Protein AF-A0AAN4HC25-F1 (afdb_monomer)

pLDDT: mean 89.76, std 11.99, range [45.62, 98.0]

Solvent-accessible surface area (backbone atoms only — not comparable to full-atom values): 5843 Å² total; per-residue (Å²): 142,59,65,69,57,53,55,52,51,53,50,52,51,51,50,52,52,50,52,53,54,50,50,52,54,49,52,52,51,53,52,51,52,52,53,51,54,52,52,50,53,53,48,55,51,50,54,51,49,50,52,68,67,43,84,60,52,53,70,74,59,37,53,48,55,53,49,53,44,67,72,48,84,53,65,68,58,34,52,49,51,51,51,52,53,52,52,54,35,50,53,43,47,47,54,55,51,53,56,56,61,65,71,79,114

Organism: NCBI:txid1324966

Structure (mmCIF, N/CA/C/O backbone):
data_AF-A0AAN4HC25-F1
#
_entry.id   AF-A0AAN4HC25-F1
#
loop_
_atom_site.group_PDB
_atom_site.id
_atom_site.type_symbol
_atom_site.label_atom_id
_atom_site.label_alt_id
_atom_site.label_comp_id
_atom_site.label_asym_id
_atom_site.label_entity_id
_atom_site.label_seq_id
_atom_site.pdbx_PDB_ins_code
_atom_site.Cartn_x
_atom_site.Cartn_y
_atom_site.Cartn_z
_atom_site.occupancy
_atom_site.B_iso_or_equiv
_atom_site.auth_seq_id
_atom_site.auth_comp_id
_atom_site.auth_asym_id
_atom_site.auth_atom_id
_atom_site.pdbx_PDB_model_num
ATOM 1 N N . MET A 1 1 ? 30.181 11.178 -56.147 1.00 45.62 1 MET A N 1
ATOM 2 C CA . MET A 1 1 ? 29.886 9.907 -55.448 1.00 45.62 1 MET A CA 1
ATOM 3 C C . MET A 1 1 ? 30.641 9.797 -54.110 1.00 45.62 1 MET A C 1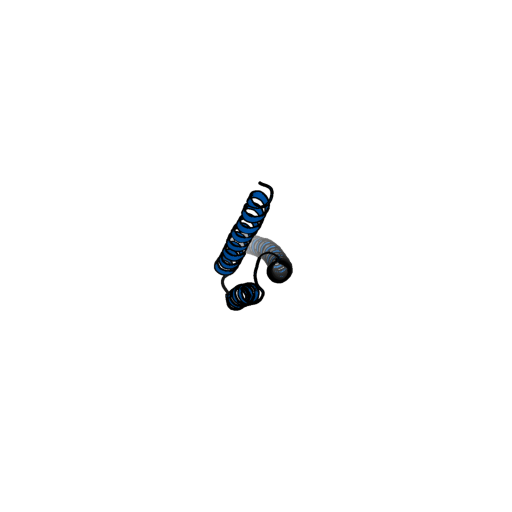
ATOM 5 O O . MET A 1 1 ? 31.173 8.746 -53.790 1.00 45.62 1 MET A O 1
ATOM 9 N N . ILE A 1 2 ? 30.713 10.890 -53.330 1.00 48.56 2 ILE A N 1
ATOM 10 C CA . ILE A 1 2 ? 31.349 10.937 -51.988 1.00 48.56 2 ILE A CA 1
ATOM 11 C C . ILE A 1 2 ? 30.360 11.506 -50.946 1.00 48.56 2 ILE A C 1
ATOM 13 O O . ILE A 1 2 ? 30.390 11.109 -49.784 1.00 48.56 2 ILE A O 1
ATOM 17 N N . SER A 1 3 ? 29.425 12.368 -51.371 1.00 53.44 3 SER A N 1
ATOM 18 C CA . SER A 1 3 ? 28.361 12.947 -50.535 1.00 53.44 3 SER A CA 1
ATOM 19 C C . SER A 1 3 ? 27.411 11.910 -49.933 1.00 53.44 3 SER A C 1
ATOM 21 O O . SER A 1 3 ? 27.019 12.053 -48.778 1.00 53.44 3 SER A O 1
ATOM 23 N N . ASP A 1 4 ? 27.094 10.844 -50.673 1.00 56.28 4 ASP A N 1
ATOM 24 C CA . ASP A 1 4 ? 26.130 9.825 -50.228 1.00 56.28 4 ASP A CA 1
ATOM 25 C C . ASP A 1 4 ? 26.671 9.010 -49.043 1.00 56.28 4 ASP A C 1
ATOM 27 O O . ASP A 1 4 ? 25.923 8.605 -48.154 1.00 56.28 4 ASP A O 1
ATOM 31 N N . ASN A 1 5 ? 27.997 8.848 -48.973 1.00 62.53 5 ASN A N 1
ATOM 32 C CA . ASN A 1 5 ? 28.660 8.126 -47.893 1.00 62.53 5 ASN A CA 1
ATOM 33 C C . ASN A 1 5 ? 28.774 8.980 -46.617 1.00 62.53 5 ASN A C 1
ATOM 35 O O . ASN A 1 5 ? 28.604 8.471 -45.515 1.00 62.53 5 ASN A O 1
ATOM 39 N N . SER A 1 6 ? 29.006 10.292 -46.751 1.00 72.25 6 SER A N 1
ATOM 40 C CA . SER A 1 6 ? 29.094 11.213 -45.606 1.00 72.25 6 SER A CA 1
ATOM 41 C C . SER A 1 6 ? 27.743 11.400 -44.907 1.00 72.25 6 SER A C 1
ATOM 43 O O . SER A 1 6 ? 27.680 11.301 -43.682 1.00 72.25 6 SER A O 1
ATOM 45 N N . LEU A 1 7 ? 26.653 11.584 -45.664 1.00 77.75 7 LEU A N 1
ATOM 46 C CA . LEU A 1 7 ? 25.302 11.690 -45.098 1.00 77.75 7 LEU A CA 1
ATOM 47 C C . LEU A 1 7 ? 24.903 10.398 -44.364 1.00 77.75 7 LEU A C 1
ATOM 49 O O . LEU A 1 7 ? 24.419 10.451 -43.235 1.00 77.75 7 LEU A O 1
ATOM 53 N N . SER A 1 8 ? 25.164 9.242 -44.983 1.00 81.75 8 SER A N 1
ATOM 54 C CA . SER A 1 8 ? 24.904 7.926 -44.390 1.00 81.75 8 SER A CA 1
ATOM 55 C C . SER A 1 8 ? 25.679 7.717 -43.081 1.00 81.75 8 SER A C 1
ATOM 57 O O . SER A 1 8 ? 25.111 7.270 -42.086 1.00 81.75 8 SER A O 1
ATOM 59 N N . VAL A 1 9 ? 26.956 8.113 -43.033 1.00 85.75 9 VAL A N 1
ATOM 60 C CA . VAL A 1 9 ? 27.784 8.030 -41.816 1.00 85.75 9 VAL A CA 1
ATOM 61 C C . VAL A 1 9 ? 27.259 8.947 -40.707 1.00 85.75 9 VAL A C 1
ATOM 63 O O . VAL A 1 9 ? 27.191 8.523 -39.554 1.00 85.75 9 VAL A O 1
ATOM 66 N N . HIS A 1 10 ? 26.841 10.175 -41.026 1.00 86.94 10 HIS A N 1
ATOM 67 C CA . HIS A 1 10 ? 26.262 11.086 -40.032 1.00 86.94 10 HIS A CA 1
ATOM 68 C C . HIS A 1 10 ? 24.925 10.582 -39.478 1.00 86.94 10 HIS A C 1
ATOM 70 O O . HIS A 1 10 ? 24.694 10.678 -38.271 1.00 86.94 10 HIS A O 1
ATOM 76 N N . LEU A 1 11 ? 24.075 10.000 -40.327 1.00 88.75 11 LEU A N 1
ATOM 77 C CA . LEU A 1 11 ? 22.824 9.370 -39.902 1.00 88.75 11 LEU A CA 1
ATOM 78 C C . LEU A 1 11 ? 23.082 8.164 -38.994 1.00 88.75 11 LEU A C 1
ATOM 80 O O . LEU A 1 11 ? 22.451 8.049 -37.946 1.00 88.75 11 LEU A O 1
ATOM 84 N N . LEU A 1 12 ? 24.047 7.309 -39.344 1.00 89.88 12 LEU A N 1
ATOM 85 C CA . LEU A 1 12 ? 24.447 6.172 -38.515 1.00 89.88 12 LEU A CA 1
ATOM 86 C C . LEU A 1 12 ? 24.965 6.635 -37.145 1.00 89.88 12 LEU A C 1
ATOM 88 O O . LEU A 1 12 ? 24.564 6.100 -36.114 1.00 89.88 12 LEU A O 1
ATOM 92 N N . LEU A 1 13 ? 25.824 7.657 -37.123 1.00 90.94 13 LEU A N 1
ATOM 93 C CA . LEU A 1 13 ? 26.375 8.207 -35.887 1.00 90.94 13 LEU A CA 1
ATOM 94 C C . LEU A 1 13 ? 25.273 8.808 -35.004 1.00 90.94 13 LEU A C 1
ATOM 96 O O . LEU A 1 13 ? 25.225 8.537 -33.806 1.00 90.94 13 LEU A O 1
ATOM 100 N N . SER A 1 14 ? 24.357 9.576 -35.599 1.00 92.00 14 SER A N 1
ATOM 101 C CA . SER A 1 14 ? 23.199 10.139 -34.901 1.00 92.00 14 SER A CA 1
ATOM 102 C C . SER A 1 14 ? 22.301 9.044 -34.321 1.00 92.00 14 SER A C 1
ATOM 104 O O . SER A 1 14 ? 21.889 9.138 -33.165 1.00 92.00 14 SER A O 1
ATOM 106 N N . PHE A 1 15 ? 22.067 7.971 -35.076 1.00 93.50 15 PHE A N 1
ATOM 107 C CA . PHE A 1 15 ? 21.283 6.827 -34.623 1.00 93.50 15 PHE A CA 1
ATOM 108 C C . PHE A 1 15 ? 21.935 6.116 -33.429 1.00 93.50 15 PHE A C 1
ATOM 110 O O . PHE A 1 15 ? 21.263 5.846 -32.435 1.00 93.50 15 PHE A O 1
ATOM 117 N N . ILE A 1 16 ? 23.249 5.878 -33.477 1.00 95.25 16 ILE A N 1
ATOM 118 C CA . ILE A 1 16 ? 24.000 5.266 -32.369 1.00 95.25 16 ILE A CA 1
ATOM 119 C C . ILE A 1 16 ? 23.933 6.146 -31.115 1.00 95.25 16 ILE A C 1
ATOM 121 O O . ILE A 1 16 ? 23.657 5.641 -30.028 1.00 95.25 16 ILE A O 1
ATOM 125 N N . ILE A 1 17 ? 24.128 7.461 -31.254 1.00 95.06 17 ILE A N 1
ATOM 126 C CA . ILE A 1 17 ? 24.010 8.406 -30.133 1.00 95.06 17 ILE A CA 1
ATOM 127 C C . ILE A 1 17 ? 22.591 8.368 -29.545 1.00 95.06 17 ILE A C 1
ATOM 129 O O . ILE A 1 17 ? 22.434 8.318 -28.325 1.00 95.06 17 ILE A O 1
ATOM 133 N N . GLY A 1 18 ? 21.563 8.326 -30.396 1.00 96.25 18 GLY A N 1
ATOM 134 C CA . GLY A 1 18 ? 20.169 8.190 -29.976 1.00 96.25 18 GLY A CA 1
ATOM 135 C C . GLY A 1 18 ? 19.914 6.907 -29.183 1.00 96.25 18 GLY A C 1
ATOM 136 O O . GLY A 1 18 ? 19.306 6.961 -28.114 1.00 96.25 18 GLY A O 1
ATOM 137 N N . LEU A 1 19 ? 20.438 5.768 -29.645 1.00 95.94 19 LEU A N 1
ATOM 138 C CA . LEU A 1 19 ? 20.333 4.493 -28.930 1.00 95.94 19 LEU A CA 1
ATOM 139 C C . LEU A 1 19 ? 21.035 4.530 -27.571 1.00 95.94 19 LEU A C 1
ATOM 141 O O . LEU A 1 19 ? 20.488 4.014 -26.597 1.00 95.94 19 LEU A O 1
ATOM 145 N N . ILE A 1 20 ? 22.215 5.150 -27.481 1.00 96.19 20 ILE A N 1
ATOM 146 C CA . ILE A 1 20 ? 22.953 5.292 -26.218 1.00 96.19 20 ILE A CA 1
ATOM 147 C C . ILE A 1 20 ? 22.142 6.129 -25.224 1.00 96.19 20 ILE 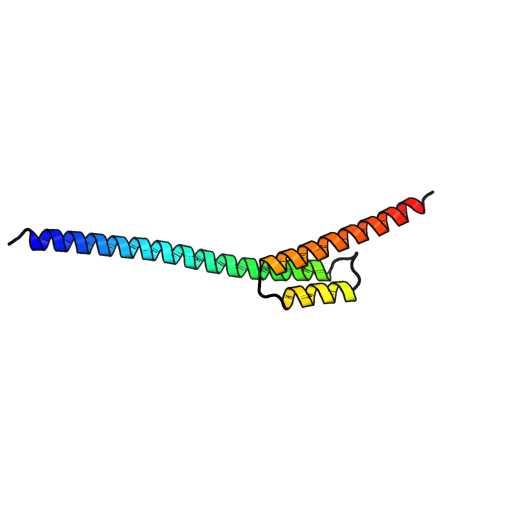A C 1
ATOM 149 O O . ILE A 1 20 ? 21.921 5.693 -24.093 1.00 96.19 20 ILE A O 1
ATOM 153 N N . LEU A 1 21 ? 21.645 7.295 -25.644 1.00 96.06 21 LEU A N 1
ATOM 154 C CA . LEU A 1 21 ? 20.836 8.170 -24.790 1.00 96.06 21 LEU A CA 1
ATOM 155 C C . LEU A 1 21 ? 19.537 7.490 -24.345 1.00 96.06 21 LEU A C 1
ATOM 157 O O . LEU A 1 21 ? 19.179 7.555 -23.168 1.00 96.06 21 LEU A O 1
ATOM 161 N N . TRP A 1 22 ? 18.861 6.786 -25.256 1.00 96.75 22 TRP A N 1
ATOM 162 C CA . TRP A 1 22 ? 17.651 6.035 -24.932 1.00 96.75 22 TRP A CA 1
ATOM 163 C C . TRP A 1 22 ? 17.929 4.898 -23.945 1.00 96.75 22 TRP A C 1
ATOM 165 O O . TRP A 1 22 ? 17.185 4.730 -22.981 1.00 96.75 22 TRP A O 1
ATOM 175 N N . SER A 1 23 ? 19.039 4.175 -24.117 1.00 95.56 23 SER A N 1
ATOM 176 C CA . SER A 1 23 ? 19.448 3.086 -23.220 1.00 95.56 23 SER A CA 1
ATOM 177 C C . SER A 1 23 ? 19.760 3.589 -21.810 1.00 95.56 23 SER A C 1
ATOM 179 O O . SER A 1 23 ? 19.348 2.967 -20.831 1.00 95.56 23 SER A O 1
ATOM 181 N N . ILE A 1 24 ? 20.431 4.740 -21.685 1.00 96.31 24 ILE A N 1
ATOM 182 C CA . ILE A 1 24 ? 20.691 5.383 -20.387 1.00 96.31 24 ILE A CA 1
ATOM 183 C C . ILE A 1 24 ? 19.371 5.794 -19.725 1.00 96.31 24 ILE A C 1
ATOM 185 O O . ILE A 1 24 ? 19.145 5.486 -18.554 1.00 96.31 24 ILE A O 1
ATOM 189 N N . GLY A 1 25 ? 18.475 6.443 -20.476 1.00 96.12 25 GLY A N 1
ATOM 190 C CA . GLY A 1 25 ? 17.151 6.825 -19.981 1.00 96.12 25 GLY A CA 1
ATOM 191 C C . GLY A 1 25 ? 16.329 5.618 -19.521 1.00 96.12 25 GLY A C 1
ATOM 192 O O . GLY A 1 25 ? 15.688 5.663 -18.469 1.00 96.12 25 GLY A O 1
ATOM 193 N N . LEU A 1 26 ? 16.390 4.510 -20.261 1.00 96.12 26 LEU A N 1
ATOM 194 C CA . LEU A 1 26 ? 15.729 3.260 -19.898 1.00 96.12 26 LEU A CA 1
ATOM 195 C C . LEU A 1 26 ? 16.321 2.659 -18.616 1.00 96.12 26 LEU A C 1
ATOM 197 O O . LEU A 1 26 ? 15.568 2.274 -17.724 1.00 96.12 26 LEU A O 1
ATOM 201 N N . ALA A 1 27 ? 17.650 2.626 -18.486 1.00 95.69 27 ALA A N 1
ATOM 202 C CA . ALA A 1 27 ? 18.329 2.094 -17.305 1.00 95.69 27 ALA A CA 1
ATOM 203 C C . ALA A 1 27 ? 17.962 2.862 -16.024 1.00 95.69 27 ALA A C 1
ATOM 205 O O . ALA A 1 27 ? 17.684 2.249 -14.992 1.00 95.69 27 ALA A O 1
ATOM 206 N N . ILE A 1 28 ? 17.901 4.196 -16.095 1.00 95.81 28 ILE A N 1
ATOM 207 C CA . ILE A 1 28 ? 17.489 5.044 -14.967 1.00 95.81 28 ILE A CA 1
ATOM 208 C C . ILE A 1 28 ? 16.030 4.765 -14.586 1.00 95.81 28 ILE A C 1
ATOM 210 O O . ILE A 1 28 ? 15.738 4.555 -13.409 1.00 95.81 28 ILE A O 1
ATOM 214 N N . ASN A 1 29 ? 15.122 4.707 -15.566 1.00 95.25 29 ASN A N 1
ATOM 215 C CA . ASN A 1 29 ? 13.709 4.414 -15.312 1.00 95.25 29 ASN A CA 1
ATOM 216 C C . ASN A 1 29 ? 13.507 3.035 -14.675 1.00 95.25 29 ASN A C 1
ATOM 218 O O . ASN A 1 29 ? 12.747 2.909 -13.718 1.00 95.25 29 ASN A O 1
ATOM 222 N N . LEU A 1 30 ? 14.211 2.010 -15.162 1.00 94.69 30 LEU A N 1
ATOM 223 C CA . LEU A 1 30 ? 14.147 0.664 -14.591 1.00 94.69 30 LEU A CA 1
ATOM 224 C C . LEU A 1 30 ? 14.640 0.638 -13.144 1.00 94.69 30 LEU A C 1
ATOM 226 O O . LEU A 1 30 ? 13.990 0.031 -12.292 1.00 94.69 30 LEU A O 1
ATOM 230 N N . LYS A 1 31 ? 15.748 1.327 -12.850 1.00 95.44 31 LYS A N 1
ATOM 231 C CA . LYS A 1 31 ? 16.273 1.440 -11.485 1.00 95.44 31 LYS A CA 1
ATOM 232 C C . LYS A 1 31 ? 15.267 2.120 -10.553 1.00 95.44 31 LYS A C 1
ATOM 234 O O . LYS A 1 31 ? 14.946 1.565 -9.505 1.00 95.44 31 LYS A O 1
ATOM 239 N N . LEU A 1 32 ? 14.723 3.268 -10.961 1.00 93.69 32 LEU A N 1
ATOM 240 C CA . LEU A 1 32 ? 13.710 3.998 -10.190 1.00 93.69 32 LEU A CA 1
ATOM 241 C C . LEU A 1 32 ? 12.459 3.152 -9.953 1.00 93.69 32 LEU A C 1
ATOM 243 O O . LEU A 1 32 ? 11.948 3.100 -8.838 1.00 93.69 32 LEU A O 1
ATOM 247 N N . PHE A 1 33 ? 11.984 2.447 -10.979 1.00 93.00 33 PHE A N 1
ATOM 248 C CA . PHE A 1 33 ? 10.829 1.566 -10.859 1.00 93.00 33 PHE A CA 1
ATOM 249 C C . PHE A 1 33 ? 11.061 0.454 -9.828 1.00 93.00 33 PHE A C 1
ATOM 251 O O . PHE A 1 33 ? 10.171 0.150 -9.032 1.00 93.00 33 PHE A O 1
ATOM 258 N N . HIS A 1 34 ? 12.259 -0.132 -9.808 1.00 91.88 34 HIS A N 1
ATOM 259 C CA . HIS A 1 34 ? 12.600 -1.184 -8.855 1.00 91.88 34 HIS A CA 1
ATOM 260 C C . HIS A 1 34 ? 12.662 -0.664 -7.415 1.00 91.88 34 HIS A C 1
ATOM 262 O O . HIS A 1 34 ? 12.040 -1.249 -6.527 1.00 91.88 34 HIS A O 1
ATOM 268 N N . GLU A 1 35 ? 13.332 0.469 -7.195 1.00 91.44 35 GLU A N 1
ATOM 269 C CA . GLU A 1 35 ? 13.409 1.110 -5.878 1.00 91.44 35 GLU A CA 1
ATOM 270 C C . GLU A 1 35 ? 12.018 1.514 -5.366 1.00 91.44 35 GLU A C 1
ATOM 272 O O . GLU A 1 35 ? 11.672 1.250 -4.213 1.00 91.44 35 GLU A O 1
ATOM 277 N N . LEU A 1 36 ? 11.172 2.094 -6.225 1.00 91.62 36 LEU A N 1
ATOM 278 C CA . LEU A 1 36 ? 9.790 2.437 -5.876 1.00 91.62 36 LEU A CA 1
ATOM 279 C C . LEU A 1 36 ? 8.974 1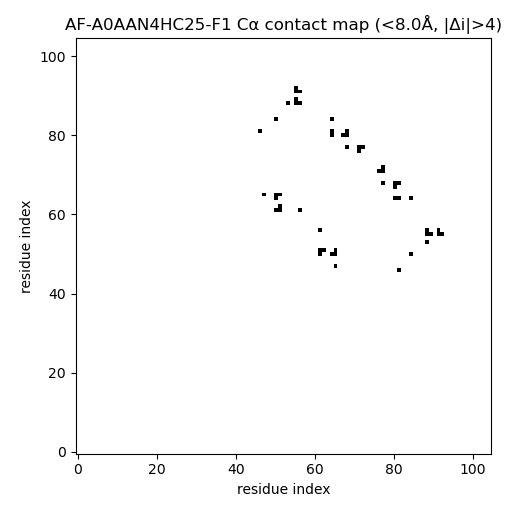.198 -5.501 1.00 91.62 36 LEU 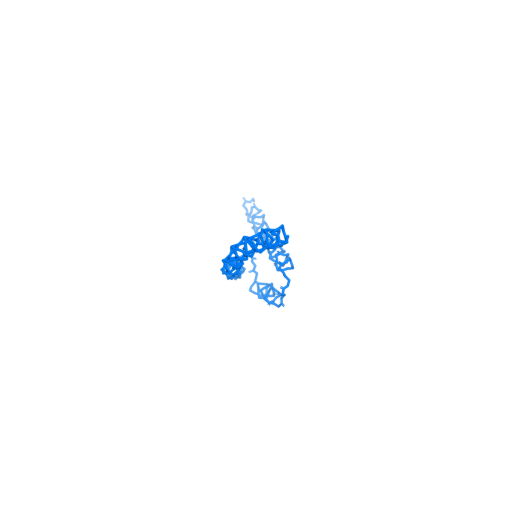A C 1
ATOM 281 O O . LEU A 1 36 ? 8.195 1.239 -4.548 1.00 91.62 36 LEU A O 1
ATOM 285 N N . LYS A 1 37 ? 9.160 0.082 -6.211 1.00 90.25 37 LYS A N 1
ATOM 286 C CA . LYS A 1 37 ? 8.478 -1.183 -5.917 1.00 90.25 37 LYS A CA 1
ATOM 287 C C . LYS A 1 37 ? 8.893 -1.761 -4.564 1.00 90.25 37 LYS A C 1
ATOM 289 O O . LYS A 1 37 ? 8.050 -2.316 -3.862 1.00 90.25 37 LYS A O 1
ATOM 294 N N . GLU A 1 38 ? 10.162 -1.645 -4.188 1.00 90.00 38 GLU A N 1
ATOM 295 C CA . GLU A 1 38 ? 10.652 -2.078 -2.875 1.00 90.00 38 GLU A CA 1
ATOM 296 C C . GLU A 1 38 ? 10.113 -1.195 -1.753 1.00 90.00 38 GLU A C 1
ATOM 298 O O . GLU A 1 38 ? 9.517 -1.712 -0.806 1.00 90.00 38 GLU A O 1
ATOM 303 N N . LYS A 1 39 ? 10.212 0.131 -1.899 1.00 91.62 39 LYS A N 1
ATOM 304 C CA . LYS A 1 39 ? 9.662 1.082 -0.921 1.00 91.62 39 LYS A CA 1
ATOM 305 C C . LYS A 1 39 ? 8.159 0.901 -0.723 1.00 91.62 39 LYS A C 1
ATOM 307 O O . LYS A 1 39 ? 7.682 0.918 0.405 1.00 91.62 39 LYS A O 1
ATOM 312 N N . ARG A 1 40 ? 7.421 0.632 -1.800 1.00 89.44 40 ARG A N 1
ATOM 313 C CA . ARG A 1 40 ? 5.986 0.322 -1.759 1.00 89.44 40 ARG A CA 1
ATOM 314 C C . ARG A 1 40 ? 5.667 -0.924 -0.931 1.00 89.44 40 ARG A C 1
ATOM 316 O O . ARG A 1 40 ? 4.674 -0.935 -0.213 1.00 89.44 40 ARG A O 1
ATOM 323 N N . LYS A 1 41 ? 6.490 -1.976 -1.001 1.00 89.75 41 LYS A N 1
ATOM 324 C CA . LYS A 1 41 ? 6.298 -3.172 -0.161 1.00 89.75 41 LYS A CA 1
ATOM 325 C C . LYS A 1 41 ? 6.479 -2.846 1.318 1.00 89.75 41 LYS A C 1
ATOM 327 O O . LYS A 1 41 ? 5.678 -3.304 2.123 1.00 89.75 41 LYS A O 1
ATOM 332 N N . ILE A 1 42 ? 7.507 -2.063 1.650 1.00 91.81 42 ILE A N 1
ATOM 333 C CA . ILE A 1 42 ? 7.783 -1.634 3.027 1.00 91.81 42 ILE A CA 1
ATOM 334 C C . ILE A 1 42 ? 6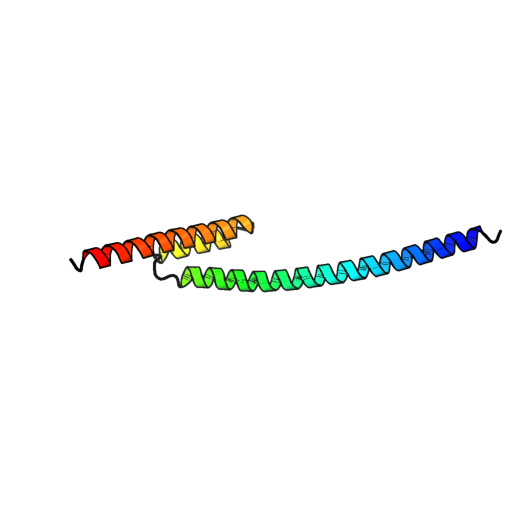.612 -0.799 3.554 1.00 91.81 42 ILE A C 1
ATOM 336 O O . ILE A 1 42 ? 6.070 -1.131 4.603 1.00 91.81 42 ILE A O 1
ATOM 340 N N . LEU A 1 43 ? 6.157 0.188 2.775 1.00 92.19 43 LEU A N 1
ATOM 341 C CA . LEU A 1 43 ? 5.010 1.026 3.125 1.00 92.19 43 LEU A CA 1
ATOM 342 C C . LEU A 1 43 ? 3.752 0.187 3.385 1.00 92.19 43 LEU A C 1
ATOM 344 O O . LEU A 1 43 ? 3.120 0.346 4.418 1.00 92.19 43 LEU A O 1
ATOM 348 N N . ASN A 1 44 ? 3.425 -0.769 2.508 1.00 92.81 44 ASN A N 1
ATOM 349 C CA . ASN A 1 44 ? 2.257 -1.635 2.706 1.00 92.81 44 ASN A CA 1
ATOM 350 C C . ASN A 1 44 ? 2.341 -2.454 4.007 1.00 92.81 44 ASN A C 1
ATOM 352 O O . ASN A 1 44 ? 1.324 -2.663 4.667 1.00 92.81 44 ASN A O 1
ATOM 356 N N . ILE A 1 45 ? 3.533 -2.941 4.371 1.00 94.69 45 ILE A N 1
ATOM 357 C CA . ILE A 1 45 ? 3.743 -3.681 5.624 1.00 94.69 45 ILE A CA 1
ATOM 358 C C . ILE A 1 45 ? 3.529 -2.757 6.824 1.00 94.69 45 ILE A C 1
ATOM 360 O O . ILE A 1 45 ? 2.831 -3.137 7.764 1.00 94.69 45 ILE A O 1
ATOM 364 N N . GLU A 1 46 ? 4.104 -1.556 6.783 1.00 95.62 46 GLU A N 1
ATOM 365 C CA . GLU A 1 46 ? 3.977 -0.548 7.834 1.00 95.62 46 GLU A CA 1
ATOM 366 C C . GLU A 1 46 ? 2.517 -0.127 8.030 1.00 95.62 46 GLU A C 1
ATOM 368 O O . GLU A 1 46 ? 2.001 -0.220 9.141 1.00 95.62 46 GLU A O 1
ATOM 373 N N . THR A 1 47 ? 1.810 0.184 6.942 1.00 95.06 47 THR A N 1
ATOM 374 C CA . THR A 1 47 ? 0.384 0.530 6.944 1.00 95.06 47 THR A CA 1
ATOM 375 C C . THR A 1 47 ? -0.485 -0.575 7.558 1.00 95.06 47 THR A C 1
ATOM 377 O O . THR A 1 47 ? -1.345 -0.306 8.396 1.00 95.06 47 THR A O 1
ATOM 380 N N . ILE A 1 48 ? -0.255 -1.847 7.208 1.00 96.44 48 ILE A N 1
ATOM 381 C CA . ILE A 1 48 ? -0.986 -2.972 7.820 1.00 96.44 48 ILE A CA 1
ATOM 382 C C . ILE A 1 48 ? -0.643 -3.112 9.307 1.00 96.44 48 ILE A C 1
ATOM 384 O O . ILE A 1 48 ? -1.519 -3.430 10.112 1.00 96.44 48 ILE A O 1
ATOM 388 N N . ASN A 1 49 ? 0.617 -2.908 9.687 1.00 96.94 49 ASN A N 1
ATOM 389 C CA . ASN A 1 49 ? 1.042 -2.991 11.080 1.00 96.94 49 ASN A CA 1
ATOM 390 C C . ASN A 1 49 ? 0.404 -1.885 11.932 1.00 96.94 49 ASN A C 1
ATOM 392 O O . ASN A 1 49 ? -0.070 -2.158 13.034 1.00 96.94 49 ASN A O 1
ATOM 396 N N . GLU A 1 50 ? 0.326 -0.666 11.407 1.00 96.31 50 GLU A N 1
ATOM 397 C CA . GLU A 1 50 ? -0.366 0.455 12.042 1.00 96.31 50 GLU A CA 1
ATOM 398 C C . GLU A 1 50 ? -1.855 0.147 12.235 1.00 96.31 50 GLU A C 1
ATOM 400 O O . GLU A 1 50 ? -2.371 0.256 13.350 1.00 96.31 50 GLU A O 1
ATOM 405 N N . MET A 1 51 ? -2.522 -0.379 11.200 1.00 96.75 51 MET A N 1
ATOM 406 C CA . MET A 1 51 ? -3.915 -0.818 11.310 1.00 96.75 51 MET A CA 1
ATOM 407 C C . MET A 1 51 ? -4.114 -1.887 12.392 1.00 96.75 51 MET A C 1
ATOM 409 O O . MET A 1 51 ? -5.059 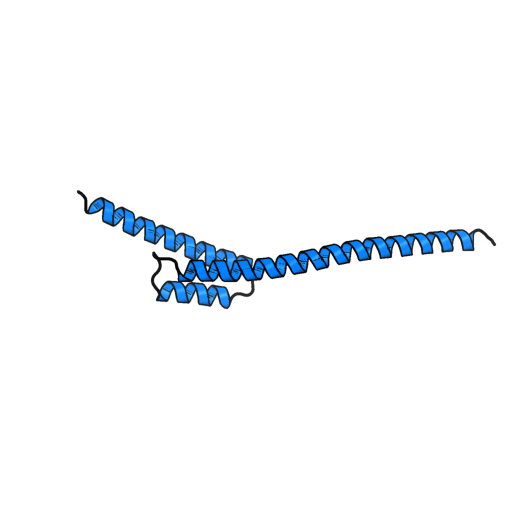-1.805 13.176 1.00 96.75 51 MET A O 1
ATOM 413 N N . LYS A 1 52 ? -3.225 -2.886 12.478 1.00 96.88 52 LYS A N 1
ATOM 414 C CA . LYS A 1 52 ? -3.299 -3.955 13.494 1.00 96.88 52 LYS A CA 1
ATOM 415 C C . LYS A 1 52 ? -3.129 -3.422 14.917 1.00 96.88 52 LYS A C 1
ATOM 417 O O . LYS A 1 52 ? -3.872 -3.822 15.822 1.00 96.88 52 LYS A O 1
ATOM 422 N N . ASN A 1 53 ? -2.165 -2.525 15.102 1.00 96.25 53 ASN A N 1
ATOM 423 C CA . ASN A 1 53 ? -1.756 -2.027 16.414 1.00 96.25 53 ASN A CA 1
ATOM 424 C C . ASN A 1 53 ? -2.570 -0.817 16.889 1.00 96.25 53 ASN A C 1
ATOM 426 O O . ASN A 1 53 ? -2.398 -0.385 18.027 1.00 96.25 53 ASN A O 1
ATOM 430 N N . ASN A 1 54 ? -3.483 -0.291 16.068 1.00 96.31 54 ASN A N 1
ATOM 431 C CA . ASN A 1 54 ? -4.369 0.790 16.479 1.00 96.31 54 ASN A CA 1
ATOM 432 C C . ASN A 1 54 ? -5.191 0.392 17.720 1.00 96.31 54 ASN A C 1
ATOM 434 O O . ASN A 1 54 ? -5.832 -0.667 17.748 1.00 96.31 54 ASN A O 1
ATOM 438 N N . LYS A 1 55 ? -5.157 1.244 18.749 1.00 94.50 55 LYS A N 1
ATOM 439 C CA . LYS A 1 55 ? -5.780 0.997 20.060 1.00 94.50 55 LYS A CA 1
ATOM 440 C C . LYS A 1 55 ? -7.255 1.405 20.144 1.00 94.50 55 LYS A C 1
ATOM 442 O O . LYS A 1 55 ? -7.953 0.924 21.026 1.00 94.50 55 LYS A O 1
ATOM 447 N N . TYR A 1 56 ? -7.716 2.270 19.243 1.00 93.69 56 TYR A N 1
ATOM 448 C CA . TYR A 1 56 ? -9.074 2.827 19.249 1.00 93.69 56 TYR A CA 1
ATOM 449 C C . TYR A 1 56 ? -10.057 1.977 18.436 1.00 93.69 56 TYR A C 1
ATOM 451 O O . TYR A 1 56 ? -11.267 2.013 18.647 1.00 93.69 56 TYR A O 1
ATOM 459 N N . MET A 1 57 ? -9.532 1.156 17.530 1.00 95.12 57 MET A N 1
ATOM 460 C CA . MET A 1 57 ? -10.313 0.241 16.712 1.00 95.12 57 MET A CA 1
ATOM 461 C C . MET A 1 57 ? -10.502 -1.127 17.368 1.00 95.12 57 MET A C 1
ATOM 463 O O . MET A 1 57 ? -9.557 -1.755 17.852 1.00 95.12 57 MET A O 1
ATOM 467 N N . SER A 1 58 ? -11.729 -1.651 17.290 1.00 94.31 58 SER A N 1
ATOM 468 C CA . SER A 1 58 ? -12.031 -3.024 17.716 1.00 94.31 58 SER A CA 1
ATOM 469 C C . SER A 1 58 ? -11.362 -4.069 16.802 1.00 94.31 58 SER A C 1
ATOM 471 O O . SER A 1 58 ? -11.224 -3.823 15.599 1.00 94.31 58 SER A O 1
ATOM 473 N N . PRO A 1 59 ? -10.996 -5.262 17.316 1.00 95.19 59 PRO A N 1
ATOM 474 C CA . PRO A 1 59 ? -10.344 -6.308 16.521 1.00 95.19 59 PRO A CA 1
ATOM 475 C C . PRO A 1 59 ? -11.087 -6.662 15.224 1.00 95.19 59 PRO A C 1
ATOM 477 O O . PRO A 1 59 ? -10.482 -6.663 14.156 1.00 95.19 59 PRO A O 1
ATOM 480 N N . GLY A 1 60 ? -12.411 -6.848 15.284 1.00 96.06 60 GLY A N 1
ATOM 481 C CA . GLY A 1 60 ? -13.211 -7.190 14.102 1.00 96.06 60 GLY A CA 1
ATOM 482 C C . GLY A 1 6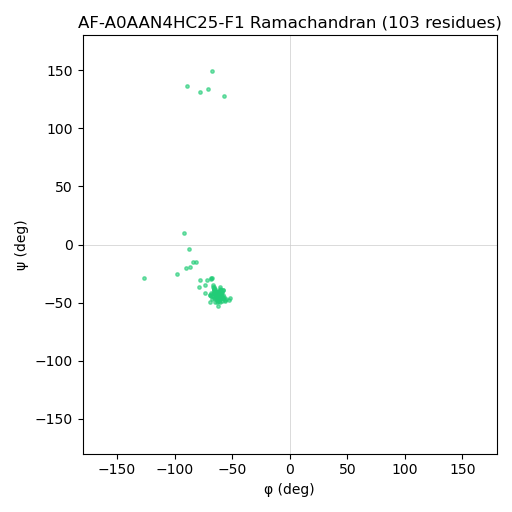0 ? -13.305 -6.070 13.057 1.00 96.06 60 GLY A C 1
ATOM 483 O O . GLY A 1 60 ? -13.421 -6.349 11.864 1.00 96.06 60 GLY A O 1
ATOM 484 N N . ARG A 1 61 ? -13.228 -4.791 13.465 1.00 95.19 61 ARG A N 1
ATOM 485 C CA . ARG A 1 61 ? -13.143 -3.674 12.506 1.00 95.19 61 ARG A CA 1
ATOM 486 C C . ARG A 1 61 ? -11.761 -3.606 11.858 1.00 95.19 61 ARG A C 1
ATOM 488 O O . ARG A 1 61 ? -11.691 -3.461 10.640 1.00 95.19 61 ARG A O 1
ATOM 495 N N . LYS A 1 62 ? -10.686 -3.805 12.631 1.00 97.25 62 LYS A N 1
ATOM 496 C CA . LYS A 1 62 ? -9.311 -3.881 12.101 1.00 97.25 62 LYS A CA 1
ATOM 497 C C . LYS A 1 62 ? -9.177 -4.967 11.038 1.00 97.25 62 LYS A C 1
ATOM 499 O O . LYS A 1 62 ? -8.671 -4.704 9.952 1.00 97.25 62 LYS A O 1
ATOM 504 N N . GLU A 1 63 ? -9.672 -6.169 11.324 1.00 97.06 63 GLU A N 1
ATOM 505 C CA . GLU A 1 63 ? -9.626 -7.293 10.382 1.00 97.06 63 GLU A CA 1
ATOM 506 C C . GLU A 1 63 ? -10.357 -6.995 9.072 1.00 97.06 63 GLU A C 1
ATOM 508 O O . GLU A 1 63 ? -9.849 -7.339 8.005 1.00 97.06 63 GLU A O 1
ATOM 513 N N . ARG A 1 64 ? -11.504 -6.308 9.131 1.00 97.50 64 ARG A N 1
ATOM 514 C CA . ARG A 1 64 ? -12.259 -5.911 7.936 1.00 97.50 64 ARG A CA 1
ATOM 515 C C . ARG A 1 64 ? -11.456 -4.962 7.050 1.00 97.50 64 ARG A C 1
ATOM 517 O O . ARG A 1 64 ? -11.236 -5.279 5.887 1.00 97.50 64 ARG A O 1
ATOM 524 N N . TYR A 1 65 ? -10.944 -3.868 7.614 1.00 97.62 65 TYR A N 1
ATOM 525 C CA . TYR A 1 65 ? -10.141 -2.900 6.861 1.00 97.62 65 TYR A CA 1
ATOM 526 C C . TYR A 1 65 ? -8.877 -3.526 6.262 1.00 97.62 65 TYR A C 1
ATOM 528 O O . TYR A 1 65 ? -8.551 -3.271 5.106 1.00 97.62 65 TYR A O 1
ATOM 536 N N . ILE A 1 66 ? -8.189 -4.396 7.007 1.00 97.44 66 ILE A N 1
ATOM 537 C CA . ILE A 1 66 ? -7.003 -5.108 6.509 1.00 97.44 66 ILE A CA 1
ATOM 538 C C . ILE A 1 66 ? -7.375 -6.081 5.382 1.00 97.44 66 ILE A C 1
ATOM 540 O O . ILE A 1 66 ? -6.615 -6.232 4.425 1.00 97.44 66 ILE A O 1
ATOM 544 N N . THR A 1 67 ? -8.523 -6.753 5.486 1.00 97.69 67 THR A N 1
ATOM 545 C CA . THR A 1 67 ? -9.009 -7.670 4.447 1.00 97.69 67 THR A CA 1
ATOM 546 C C . THR A 1 67 ? -9.323 -6.911 3.166 1.00 97.69 67 THR A C 1
ATOM 548 O O . THR A 1 67 ? -8.804 -7.281 2.113 1.00 97.69 67 THR A O 1
ATOM 551 N N . ASP A 1 68 ? -10.075 -5.814 3.264 1.00 97.19 68 ASP A N 1
ATOM 552 C CA . ASP A 1 68 ? -10.415 -4.961 2.124 1.00 97.19 68 ASP A CA 1
ATOM 553 C C . ASP A 1 68 ? -9.139 -4.389 1.483 1.00 97.19 68 ASP A C 1
ATOM 555 O O . ASP A 1 68 ? -8.916 -4.539 0.282 1.00 97.19 68 ASP A O 1
ATOM 559 N N . TYR A 1 69 ? -8.218 -3.857 2.295 1.00 96.81 69 TYR A N 1
ATOM 560 C CA . TYR A 1 69 ? -6.930 -3.327 1.835 1.00 96.81 69 TYR A CA 1
ATOM 561 C C . TYR A 1 69 ? -6.079 -4.366 1.084 1.00 96.81 69 TYR A C 1
ATOM 563 O O . TYR A 1 69 ? -5.412 -4.044 0.096 1.00 96.81 69 TYR A O 1
ATOM 571 N N . ASN A 1 70 ? -6.070 -5.620 1.545 1.00 95.31 70 ASN A N 1
ATOM 572 C CA . ASN A 1 70 ? -5.316 -6.700 0.907 1.00 95.31 70 ASN A CA 1
ATOM 573 C C . ASN A 1 70 ? -6.002 -7.251 -0.351 1.00 95.31 70 ASN A C 1
ATOM 575 O O . ASN A 1 70 ? -5.305 -7.707 -1.259 1.00 95.31 70 ASN A O 1
ATOM 579 N N . ALA A 1 71 ? -7.336 -7.214 -0.413 1.00 96.12 71 ALA A N 1
ATOM 580 C CA . ALA A 1 71 ? -8.110 -7.641 -1.576 1.00 96.12 71 ALA A CA 1
ATOM 581 C C . ALA A 1 71 ? -7.986 -6.654 -2.750 1.00 96.12 71 ALA A C 1
ATOM 583 O O . ALA A 1 71 ? -8.014 -7.058 -3.917 1.00 96.12 71 ALA A O 1
ATOM 584 N N . THR A 1 72 ? -7.799 -5.370 -2.450 1.00 94.62 72 THR A N 1
ATOM 585 C CA . THR A 1 72 ? -7.654 -4.310 -3.444 1.00 94.62 72 THR A CA 1
ATOM 586 C C . THR A 1 72 ? -6.320 -4.388 -4.194 1.00 94.62 72 THR A C 1
ATOM 588 O O . THR A 1 72 ? -5.241 -4.515 -3.610 1.00 94.62 72 THR A O 1
ATOM 591 N N . LYS A 1 73 ? -6.381 -4.254 -5.526 1.00 89.81 73 LYS A N 1
ATOM 592 C CA . LYS A 1 73 ? -5.197 -4.134 -6.400 1.00 89.81 73 LYS A CA 1
ATOM 593 C C . LYS A 1 73 ? -4.863 -2.689 -6.766 1.00 89.81 73 LYS A C 1
ATOM 595 O O . LYS A 1 73 ? -3.708 -2.413 -7.081 1.00 89.81 73 LYS A O 1
ATOM 600 N N . ASP A 1 74 ? -5.856 -1.805 -6.739 1.00 92.62 74 ASP A N 1
ATOM 601 C CA . ASP A 1 74 ? -5.700 -0.392 -7.066 1.00 92.62 74 ASP A CA 1
ATOM 602 C C . ASP A 1 74 ? -5.069 0.390 -5.903 1.00 92.62 74 ASP A C 1
ATOM 604 O O . ASP A 1 74 ? -5.466 0.265 -4.746 1.00 92.62 74 ASP A O 1
ATOM 608 N N . GLU A 1 75 ? -4.042 1.188 -6.191 1.00 88.75 75 GLU A N 1
ATOM 609 C CA . GLU A 1 75 ? -3.319 1.898 -5.130 1.00 88.75 75 GLU A CA 1
ATOM 610 C C . GLU A 1 75 ? -4.094 3.067 -4.551 1.00 88.75 75 GLU A C 1
ATOM 612 O O . GLU A 1 75 ? -3.984 3.335 -3.355 1.00 88.75 75 GLU A O 1
ATOM 617 N N . LEU A 1 76 ? -4.874 3.758 -5.380 1.00 93.00 76 LEU A N 1
ATOM 618 C CA . LEU A 1 76 ? -5.677 4.879 -4.922 1.00 93.00 76 LEU A CA 1
ATOM 619 C C . LEU A 1 76 ? -6.769 4.377 -3.975 1.00 93.00 76 LEU A C 1
ATOM 621 O O . LEU A 1 76 ? -6.990 4.957 -2.914 1.00 93.00 76 LEU A O 1
ATOM 625 N N . GLU A 1 77 ? -7.392 3.253 -4.311 1.00 95.69 77 GLU A N 1
ATOM 626 C CA . GLU A 1 77 ? -8.365 2.586 -3.459 1.00 95.69 77 GLU A CA 1
ATOM 627 C C . GLU A 1 77 ? -7.728 2.091 -2.151 1.00 95.69 77 GLU A C 1
ATOM 629 O O . GLU A 1 77 ? -8.305 2.309 -1.087 1.00 95.69 77 GLU A O 1
ATOM 634 N N . LYS A 1 78 ? -6.501 1.546 -2.172 1.00 95.38 78 LYS A N 1
ATOM 635 C CA . LYS A 1 78 ? -5.757 1.221 -0.937 1.00 95.38 78 LYS A CA 1
ATOM 636 C C . LYS A 1 78 ? -5.535 2.436 -0.042 1.00 95.38 78 LYS A C 1
ATOM 638 O O . LYS A 1 78 ? -5.747 2.347 1.167 1.00 95.38 78 LYS A O 1
ATOM 643 N N . ILE A 1 79 ? -5.117 3.561 -0.624 1.00 94.81 79 ILE A N 1
ATOM 644 C CA . ILE A 1 79 ? -4.931 4.823 0.106 1.00 94.81 79 ILE A CA 1
ATOM 645 C C . ILE A 1 79 ? -6.265 5.287 0.695 1.00 94.81 79 ILE A C 1
ATOM 647 O O . ILE A 1 79 ? -6.318 5.688 1.854 1.00 94.81 79 ILE A O 1
ATOM 651 N N . MET A 1 80 ? -7.357 5.182 -0.064 1.00 97.44 80 MET A N 1
ATOM 652 C CA . MET A 1 80 ? -8.690 5.563 0.397 1.00 97.44 80 MET A CA 1
ATOM 653 C C . MET A 1 80 ? -9.194 4.670 1.542 1.00 97.44 80 MET A C 1
ATOM 655 O O . MET A 1 80 ? -9.765 5.185 2.500 1.00 97.44 80 MET A O 1
ATOM 659 N N . ILE A 1 81 ? -8.984 3.351 1.472 1.00 97.56 81 ILE A N 1
ATOM 660 C CA . ILE A 1 81 ? -9.319 2.411 2.556 1.00 97.56 81 ILE A CA 1
ATOM 661 C C . ILE A 1 81 ? -8.552 2.789 3.823 1.00 97.56 81 ILE A C 1
ATOM 663 O O . ILE A 1 81 ? -9.144 2.884 4.897 1.00 97.56 81 ILE A O 1
ATOM 667 N N . TYR A 1 82 ? -7.254 3.059 3.688 1.00 97.31 82 TYR A N 1
ATOM 668 C CA . TYR A 1 82 ? -6.426 3.469 4.813 1.00 97.31 82 TYR A CA 1
ATOM 669 C C . TYR A 1 82 ? -6.863 4.816 5.411 1.00 97.31 82 TYR A C 1
ATOM 671 O O . TYR A 1 82 ? -6.979 4.944 6.625 1.00 97.31 82 TYR A O 1
ATOM 679 N N . ALA A 1 83 ? -7.190 5.803 4.576 1.00 97.50 83 ALA A N 1
ATOM 680 C CA . ALA A 1 83 ? -7.692 7.095 5.039 1.00 97.50 83 ALA A CA 1
ATOM 681 C C . ALA A 1 83 ? -9.011 6.960 5.819 1.00 97.50 83 ALA A C 1
ATOM 683 O O . ALA A 1 83 ? -9.163 7.572 6.872 1.00 97.50 83 ALA A O 1
ATOM 684 N N . LYS A 1 84 ? -9.943 6.117 5.350 1.00 98.00 84 LYS A N 1
ATOM 685 C CA . LYS A 1 84 ? -11.195 5.823 6.072 1.00 98.00 84 LYS A CA 1
ATOM 686 C C . LYS A 1 84 ? -10.936 5.178 7.430 1.00 98.00 84 LYS A C 1
ATOM 688 O O . LYS A 1 84 ? -11.554 5.572 8.412 1.00 98.00 84 LYS A O 1
ATOM 693 N N . PHE A 1 85 ? -10.002 4.227 7.486 1.00 97.81 85 PHE A N 1
ATOM 694 C CA . PHE A 1 85 ? -9.583 3.610 8.741 1.00 97.81 85 PHE A CA 1
ATOM 695 C C . PHE A 1 85 ? -9.063 4.653 9.741 1.00 97.81 85 PHE A C 1
ATOM 697 O O . PHE A 1 85 ? -9.456 4.624 10.905 1.00 97.81 85 PHE A O 1
ATOM 704 N N . MET A 1 86 ? -8.203 5.572 9.289 1.00 97.12 86 MET A N 1
ATOM 705 C CA . MET A 1 86 ? -7.622 6.606 10.149 1.00 97.12 86 MET A CA 1
ATOM 706 C C . MET A 1 86 ? -8.668 7.601 10.650 1.00 97.12 86 MET A C 1
ATOM 708 O O . MET A 1 86 ? -8.688 7.883 11.843 1.00 97.12 86 MET A O 1
ATOM 712 N N . LEU A 1 87 ? -9.565 8.064 9.774 1.00 97.50 87 LEU A N 1
ATOM 713 C CA . LEU A 1 87 ? -10.662 8.961 10.154 1.00 97.50 87 LEU A CA 1
ATOM 714 C C . LEU A 1 87 ? -11.557 8.334 11.224 1.00 97.50 87 LEU A C 1
ATOM 716 O O . LEU A 1 87 ? -11.815 8.943 12.254 1.00 97.50 87 LEU A O 1
ATOM 720 N N . GLU A 1 88 ? -11.973 7.085 11.026 1.00 96.75 88 GLU A N 1
ATOM 721 C CA . GLU A 1 88 ? -12.812 6.397 12.005 1.00 96.75 88 GLU A CA 1
ATOM 722 C C . GLU A 1 88 ? -12.062 6.153 13.329 1.00 96.75 88 GLU A C 1
ATOM 724 O O . GLU A 1 88 ? -12.649 6.235 14.405 1.00 96.75 88 GLU A O 1
ATOM 729 N N . ALA A 1 89 ? -10.759 5.860 13.283 1.00 96.25 89 ALA A N 1
ATOM 730 C CA . ALA A 1 89 ? -9.960 5.703 14.495 1.00 96.25 89 ALA A CA 1
ATOM 731 C C . ALA A 1 89 ? -9.802 7.023 15.271 1.00 96.25 89 ALA A C 1
ATOM 733 O O . ALA A 1 89 ? -9.777 6.996 16.500 1.00 96.25 89 ALA A O 1
ATOM 734 N N . GLU A 1 90 ? -9.714 8.153 14.570 1.00 95.44 90 GLU A N 1
ATOM 735 C CA . GLU A 1 90 ? -9.676 9.494 15.157 1.00 95.44 90 GLU A CA 1
ATOM 736 C C . GLU A 1 90 ? -11.025 9.878 15.780 1.00 95.44 90 GLU A C 1
ATOM 738 O O . GLU A 1 90 ? -11.063 10.355 16.913 1.00 95.44 90 GLU A O 1
ATOM 743 N N . GLU A 1 91 ? -12.143 9.597 15.104 1.00 95.50 91 GLU A N 1
ATOM 744 C CA . GLU A 1 91 ? -13.492 9.782 15.661 1.00 95.50 91 GLU A CA 1
ATOM 745 C C . GLU A 1 91 ? -13.650 9.016 16.983 1.00 95.50 91 GLU A C 1
ATOM 747 O O . GLU A 1 91 ? -14.053 9.587 17.995 1.00 95.50 91 GLU A O 1
ATOM 752 N N . ARG A 1 92 ? -13.224 7.748 17.010 1.00 92.38 92 ARG A N 1
ATOM 753 C CA . ARG A 1 92 ? -13.223 6.892 18.210 1.00 92.38 92 ARG A CA 1
ATOM 754 C C . ARG A 1 92 ? -12.341 7.431 19.330 1.00 92.38 92 ARG A C 1
ATOM 756 O O . ARG A 1 92 ? -12.680 7.316 20.505 1.00 92.38 92 ARG A O 1
ATOM 763 N N . GLU A 1 93 ? -11.172 7.954 18.982 1.00 93.81 93 GLU A N 1
ATOM 764 C CA . GLU A 1 93 ? -10.272 8.577 19.946 1.00 93.81 93 GLU A CA 1
ATOM 765 C C . GLU A 1 93 ? -10.921 9.797 20.606 1.00 93.81 93 GLU A C 1
ATOM 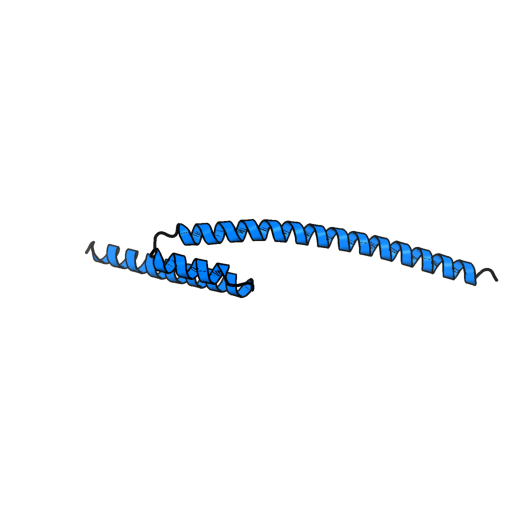767 O O . GLU A 1 93 ? -10.800 9.965 21.821 1.00 93.81 93 GLU A O 1
ATOM 772 N N . ASN A 1 94 ? -11.608 10.622 19.817 1.00 92.12 94 ASN A N 1
ATOM 773 C CA . ASN A 1 94 ? -12.290 11.816 20.302 1.00 92.12 94 ASN A CA 1
ATOM 774 C C . ASN A 1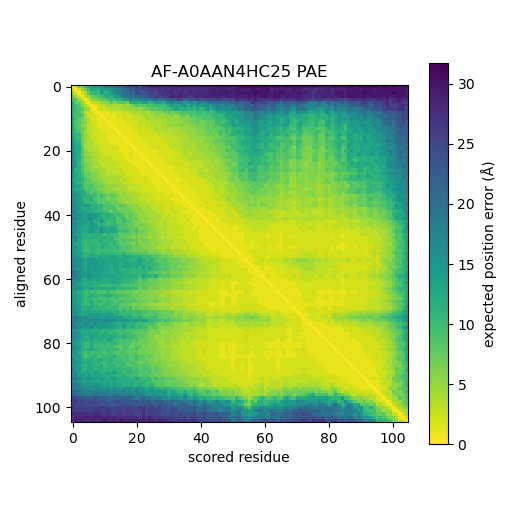 94 ? -13.495 11.458 21.183 1.00 92.12 94 ASN A C 1
ATOM 776 O O . ASN A 1 94 ? -13.606 12.018 22.267 1.00 92.12 94 ASN A O 1
ATOM 780 N N . GLU A 1 95 ? -14.297 10.451 20.811 1.00 89.88 95 GLU A N 1
ATOM 781 C CA . GLU A 1 95 ? -15.386 9.921 21.656 1.00 89.88 95 GLU A CA 1
ATOM 782 C C . GLU A 1 95 ? -14.881 9.537 23.060 1.00 89.88 95 GLU A C 1
ATOM 784 O O . GLU A 1 95 ? -15.446 9.944 24.071 1.00 89.88 95 GLU A O 1
ATOM 789 N N . ILE A 1 96 ? -13.764 8.804 23.138 1.00 88.12 96 ILE A N 1
ATOM 790 C CA . ILE A 1 96 ? -13.191 8.360 24.420 1.00 88.12 96 ILE A CA 1
ATOM 791 C C . ILE A 1 96 ? -12.665 9.541 25.250 1.00 88.12 96 ILE A C 1
ATOM 793 O O . ILE A 1 96 ? -12.739 9.523 26.481 1.00 88.12 96 ILE A O 1
ATOM 797 N N . LYS A 1 97 ? -12.082 10.554 24.601 1.00 86.88 97 LYS A N 1
ATOM 798 C CA . LYS A 1 97 ? -11.581 11.753 25.287 1.00 86.88 97 LYS A CA 1
ATOM 799 C C . LYS A 1 97 ? -12.725 12.598 25.838 1.00 86.88 97 LYS A C 1
ATOM 801 O O . LYS A 1 97 ? -12.637 13.034 26.985 1.00 86.88 97 LYS A O 1
ATOM 806 N N . ASP A 1 98 ? -13.776 12.785 25.050 1.00 80.00 98 ASP A N 1
ATOM 807 C CA . ASP A 1 98 ? -14.952 13.558 25.438 1.00 80.00 98 ASP A CA 1
ATOM 808 C C . ASP A 1 98 ? -15.678 12.885 26.614 1.00 80.00 98 ASP A C 1
ATOM 810 O O . ASP A 1 98 ? -15.965 13.545 27.615 1.00 80.00 98 ASP A O 1
ATOM 814 N N . ASP A 1 99 ? -15.867 11.563 26.569 1.00 75.44 99 ASP A N 1
ATOM 815 C CA . ASP A 1 99 ? -16.455 10.790 27.672 1.00 75.44 99 ASP A CA 1
ATOM 816 C C . ASP A 1 99 ? -15.638 10.899 28.970 1.00 75.44 99 ASP A C 1
ATOM 818 O O . ASP A 1 99 ? -16.203 11.113 30.043 1.00 75.44 99 ASP A O 1
ATOM 822 N N . ASN A 1 100 ? -14.306 10.813 28.887 1.00 73.44 100 ASN A N 1
ATOM 823 C CA . ASN A 1 100 ? -13.440 10.974 30.058 1.00 73.44 100 ASN A CA 1
ATOM 824 C C . ASN A 1 100 ? -13.499 12.395 30.637 1.00 73.44 100 ASN A C 1
ATOM 826 O O . ASN A 1 100 ? -13.495 12.551 31.853 1.00 73.44 100 ASN A O 1
ATOM 830 N N . SER A 1 101 ? -13.585 13.428 29.795 1.00 68.69 101 SER A N 1
ATOM 831 C CA . SER A 1 101 ? -13.687 14.817 30.265 1.00 68.69 101 SER A CA 1
ATOM 832 C C . SER A 1 101 ? -15.011 15.131 30.971 1.00 68.69 101 SER A C 1
ATOM 834 O O . SER A 1 101 ? -15.041 15.969 31.869 1.00 68.69 101 SER A O 1
ATOM 836 N N . ASN A 1 102 ? -16.091 14.432 30.610 1.00 62.09 102 ASN A N 1
ATOM 837 C CA . ASN A 1 102 ? -17.405 14.584 31.236 1.00 62.09 102 ASN A CA 1
ATOM 838 C C . ASN A 1 102 ? -17.546 13.815 32.562 1.00 62.09 102 ASN A C 1
ATOM 840 O O . ASN A 1 102 ? -18.491 14.068 33.303 1.00 62.09 102 ASN A O 1
ATOM 844 N N . LEU A 1 103 ? -16.639 12.878 32.861 1.00 60.75 103 LEU A N 1
ATOM 845 C CA . LEU A 1 103 ? -16.609 12.130 34.126 1.00 60.75 103 LEU A CA 1
ATOM 846 C C . LEU A 1 103 ? -15.881 12.873 35.262 1.00 60.75 103 LEU A C 1
ATOM 848 O O . LEU A 1 103 ? -16.040 12.494 36.420 1.00 60.75 103 LEU A O 1
ATOM 852 N N . ASP A 1 104 ? -15.110 13.917 34.942 1.00 56.47 104 ASP A N 1
ATOM 853 C CA . ASP A 1 104 ? -14.355 14.738 35.903 1.00 56.47 104 ASP A CA 1
ATOM 854 C C . ASP A 1 104 ? -15.141 15.977 36.417 1.00 56.47 104 ASP A C 1
ATOM 856 O O . ASP A 1 104 ? -14.565 16.838 37.091 1.00 56.47 104 ASP A O 1
ATOM 860 N N . ILE A 1 105 ? -16.449 16.079 36.121 1.00 52.28 105 ILE A N 1
ATOM 861 C CA . ILE A 1 105 ? -17.379 17.141 36.577 1.00 52.28 105 ILE A CA 1
ATOM 862 C C . ILE A 1 105 ? -18.403 16.558 37.556 1.00 52.28 105 ILE A C 1
ATOM 864 O O . ILE A 1 105 ? -18.656 17.212 38.595 1.00 52.28 105 ILE A O 1
#

Mean predicted aligned error: 8.26 Å

Nearest PDB structures (foldseek):
  5xby-assembly2_C  TM=8.172E-01  e=4.306E-01  Homo sapiens
  6gv5-assembly1_A  TM=8.299E-01  e=2.619E+00  Staphylococcus epidermidis
  6poo-assembly1_A  TM=8.605E-01  e=4.471E+00  Streptococcus agalactiae

Radius of gyration: 27.6 Å; Cα contacts (8 Å, |Δi|>4): 27; chains: 1; bounding box: 49×25×92 Å

Sequence (105 aa):
MISDNSLSVHLLLSFIIGLILWSIGLAINLKLFHELKEKRKILNIETINEMKNNKYMSPGRKERYITDYNATKDELEKIMIYAKFMLEAEERENEIKDDNSNLDI

Secondary structure (DSSP, 8-state):
--HHHHHHHHHHHHHHHHHHHHHHHHHHHHHHHHHHHHHHHHHHHHHHHHHHH-SSS-HHHHHHHHHHHHH---HHHHHHHHHHHHHHHHHHHHHHHHHHHHH--

Foldseek 3Di:
DVVVVVVVVVVVVVVVVVVVVVVVVVVVVVVVVVVVVVVVVVVLVVLLVCLCPQPLDDNVVSVVLSVQLVVDPDPVVNVVSSVVSVVVSVVSVVVVVVVVVVVVD